Protein AF-Q2LTC3-F1 (afdb_monomer)

Structure (mmCIF, N/CA/C/O backbone):
data_AF-Q2LTC3-F1
#
_entry.id   AF-Q2LTC3-F1
#
loop_
_atom_site.group_PDB
_atom_site.id
_atom_site.type_symbol
_atom_site.label_atom_id
_atom_site.label_alt_id
_atom_site.label_comp_id
_atom_site.label_asym_id
_atom_site.label_entity_id
_atom_site.label_seq_id
_atom_site.pdbx_PDB_ins_code
_atom_site.Cartn_x
_atom_site.Cartn_y
_atom_site.Cartn_z
_atom_site.occupancy
_atom_site.B_iso_or_equiv
_atom_site.auth_seq_id
_atom_site.auth_comp_id
_atom_site.auth_asym_id
_atom_site.auth_atom_id
_atom_site.pdbx_PDB_model_num
ATOM 1 N N . MET A 1 1 ? 47.024 35.741 8.458 1.00 38.72 1 MET A N 1
ATOM 2 C CA . MET A 1 1 ? 47.991 36.675 7.847 1.00 38.72 1 MET A CA 1
ATOM 3 C C . MET A 1 1 ? 49.295 35.913 7.653 1.00 38.72 1 MET A C 1
ATOM 5 O O . MET A 1 1 ? 50.040 35.750 8.605 1.00 38.72 1 MET A O 1
ATOM 9 N N . ILE A 1 2 ? 49.509 35.344 6.466 1.00 39.12 2 ILE A N 1
ATOM 10 C CA . ILE A 1 2 ? 50.796 34.773 6.051 1.00 39.12 2 ILE A CA 1
ATOM 11 C C . ILE A 1 2 ? 51.050 35.331 4.645 1.00 39.12 2 ILE A C 1
ATOM 13 O O . ILE A 1 2 ? 50.243 35.065 3.753 1.00 39.12 2 ILE A O 1
ATOM 17 N N . PRO A 1 3 ? 52.088 36.159 4.454 1.00 39.81 3 PRO A N 1
ATOM 18 C CA . PRO A 1 3 ? 52.544 36.604 3.147 1.00 39.81 3 PRO A CA 1
ATOM 19 C C . PRO A 1 3 ? 53.598 35.628 2.603 1.00 39.81 3 PRO A C 1
ATOM 21 O O . PRO A 1 3 ? 54.304 34.983 3.374 1.00 39.81 3 PRO A O 1
ATOM 24 N N . GLY A 1 4 ? 53.753 35.548 1.282 1.00 33.75 4 GLY A N 1
ATOM 25 C CA . GLY A 1 4 ? 54.883 34.827 0.691 1.00 33.75 4 GLY A CA 1
ATOM 26 C C . GLY A 1 4 ? 54.704 34.506 -0.784 1.00 33.75 4 GLY A C 1
ATOM 27 O O . GLY A 1 4 ? 54.167 33.465 -1.137 1.00 33.75 4 GLY A O 1
ATOM 28 N N . VAL A 1 5 ? 55.153 35.430 -1.627 1.00 38.62 5 VAL A N 1
ATOM 29 C CA . VAL A 1 5 ? 55.235 35.339 -3.093 1.00 38.62 5 VAL A CA 1
ATOM 30 C C . VAL A 1 5 ? 56.585 34.709 -3.494 1.00 38.62 5 VAL A C 1
ATOM 32 O O . VAL A 1 5 ? 57.515 34.714 -2.693 1.00 38.62 5 VAL A O 1
ATOM 35 N N . PHE A 1 6 ? 56.695 34.312 -4.773 1.00 33.53 6 PHE A N 1
ATOM 36 C CA . PHE A 1 6 ? 57.899 33.959 -5.558 1.00 33.53 6 PHE A CA 1
ATOM 37 C C . PHE A 1 6 ? 58.384 32.504 -5.386 1.00 33.53 6 PHE A C 1
ATOM 39 O O . PHE A 1 6 ? 58.658 32.059 -4.287 1.00 33.53 6 PHE A O 1
ATOM 46 N N . GLN A 1 7 ? 58.541 31.696 -6.442 1.00 41.44 7 GLN A N 1
ATOM 47 C CA . GLN A 1 7 ? 59.302 32.005 -7.653 1.00 41.44 7 GLN A CA 1
ATOM 48 C C . GLN A 1 7 ? 58.726 31.391 -8.941 1.00 41.44 7 GLN A C 1
ATOM 50 O O . GLN A 1 7 ? 58.228 30.272 -8.982 1.00 41.44 7 GLN A O 1
ATOM 55 N N . ASN A 1 8 ? 58.885 32.166 -10.010 1.00 34.59 8 ASN A N 1
ATOM 56 C CA . ASN A 1 8 ? 58.659 31.839 -11.408 1.00 34.59 8 ASN A CA 1
ATOM 57 C C . ASN A 1 8 ? 60.031 31.630 -12.060 1.00 34.59 8 ASN A C 1
ATOM 59 O O . ASN A 1 8 ? 60.796 32.590 -12.069 1.00 34.59 8 ASN A O 1
ATOM 63 N N . GLN A 1 9 ? 60.324 30.453 -12.630 1.00 43.59 9 GLN A N 1
ATOM 64 C CA . GLN A 1 9 ? 61.228 30.323 -13.782 1.00 43.59 9 GLN A CA 1
ATOM 65 C C . GLN A 1 9 ? 60.901 29.090 -14.644 1.00 43.59 9 GLN A C 1
ATOM 67 O O . GLN A 1 9 ? 60.986 27.956 -14.192 1.00 43.59 9 GLN A O 1
ATOM 72 N N . ARG A 1 10 ? 60.591 29.399 -15.914 1.00 34.66 10 ARG A N 1
ATOM 73 C CA . ARG A 1 10 ? 61.017 28.770 -17.182 1.00 34.66 10 ARG A CA 1
ATOM 74 C C . ARG A 1 10 ? 60.984 27.244 -17.279 1.00 34.66 10 ARG A C 1
ATOM 76 O O . ARG A 1 10 ? 61.794 26.602 -16.650 1.00 34.66 10 ARG A O 1
ATOM 83 N N . HIS A 1 11 ? 60.300 26.726 -18.304 1.00 34.50 11 HIS A N 1
ATOM 84 C CA . HIS A 1 11 ? 60.961 25.934 -19.352 1.00 34.50 11 HIS A CA 1
ATOM 85 C C . HIS A 1 11 ? 60.203 26.051 -20.686 1.00 34.50 11 HIS A C 1
ATOM 87 O O . HIS A 1 11 ? 58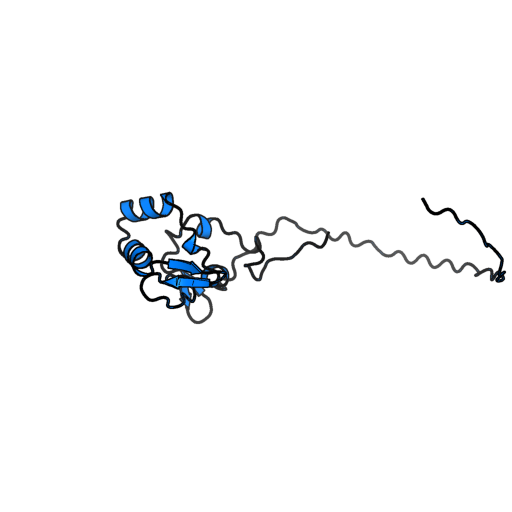.987 25.902 -20.763 1.00 34.50 11 HIS A O 1
ATOM 93 N N . ARG A 1 12 ? 60.964 26.384 -21.734 1.00 41.00 12 ARG A N 1
ATOM 94 C CA . ARG A 1 12 ? 60.572 26.389 -23.149 1.00 41.00 12 ARG A CA 1
ATOM 95 C C . ARG A 1 12 ? 60.286 24.962 -23.616 1.00 41.00 12 ARG A C 1
ATOM 97 O O . ARG A 1 12 ? 61.142 24.108 -23.414 1.00 41.00 12 ARG A O 1
ATOM 104 N N . VAL A 1 13 ? 59.215 24.764 -24.380 1.00 40.62 13 VAL A N 1
ATOM 105 C CA . VAL A 1 13 ? 59.118 23.679 -25.374 1.00 40.62 13 VAL A CA 1
ATOM 106 C C . VAL A 1 13 ? 58.334 24.246 -26.565 1.00 40.62 13 VAL A C 1
ATOM 108 O O . VAL A 1 13 ? 57.188 24.650 -26.422 1.00 40.62 13 VAL A O 1
ATOM 111 N N . PHE A 1 14 ? 59.046 24.724 -27.584 1.00 34.50 14 PHE A N 1
ATOM 112 C CA . PHE A 1 14 ? 59.248 24.046 -28.870 1.00 34.50 14 PHE A CA 1
ATOM 113 C C . PHE A 1 14 ? 57.944 23.763 -29.620 1.00 34.50 14 PHE A C 1
ATOM 115 O O . PHE A 1 14 ? 57.154 22.898 -29.258 1.00 34.50 14 PHE A O 1
ATOM 122 N N . GLY A 1 15 ? 57.743 24.547 -30.679 1.00 35.50 15 GLY A N 1
ATOM 123 C CA . GLY A 1 15 ? 56.614 24.421 -31.576 1.00 35.50 15 GLY A CA 1
ATOM 124 C C . GLY A 1 15 ? 56.676 23.156 -32.418 1.00 35.50 15 GLY A C 1
ATOM 125 O O . GLY A 1 15 ? 57.741 22.706 -32.833 1.00 35.50 15 GLY A O 1
ATOM 126 N N . MET A 1 16 ? 55.492 22.663 -32.753 1.00 35.44 16 MET A N 1
ATOM 127 C CA . MET A 1 16 ? 55.289 21.828 -33.920 1.00 35.44 16 MET A CA 1
ATOM 128 C C . MET A 1 16 ? 53.997 22.307 -34.570 1.00 35.44 16 MET A C 1
ATOM 130 O O . MET A 1 16 ? 52.907 22.169 -34.018 1.00 35.44 16 MET A O 1
ATOM 134 N N . LYS A 1 17 ? 54.149 22.981 -35.713 1.00 36.38 17 LYS A N 1
ATOM 135 C CA . LYS A 1 17 ? 53.045 23.368 -36.588 1.00 36.38 17 LYS A CA 1
ATOM 136 C C . LYS A 1 17 ? 52.391 22.079 -37.075 1.00 36.38 17 LYS A C 1
ATOM 138 O O . LYS A 1 17 ? 52.920 21.427 -37.971 1.00 36.38 17 LYS A O 1
ATOM 143 N N . PHE A 1 18 ? 51.276 21.704 -36.461 1.00 34.38 18 PHE A N 1
ATOM 144 C CA . PHE A 1 18 ? 50.448 20.626 -36.974 1.00 34.38 18 PHE A CA 1
ATOM 145 C C . PHE A 1 18 ? 49.714 21.155 -38.202 1.00 34.38 18 PHE A C 1
ATOM 147 O O . PHE A 1 18 ? 48.919 22.093 -38.126 1.00 34.38 18 PHE A O 1
ATOM 154 N N . PHE A 1 19 ? 50.091 20.603 -39.350 1.00 33.28 19 PHE A N 1
ATOM 155 C CA . PHE A 1 19 ? 49.481 20.894 -40.630 1.00 33.28 19 PHE A CA 1
ATOM 156 C C . PHE A 1 19 ? 48.011 20.480 -40.614 1.00 33.28 19 PHE A C 1
ATOM 158 O O . PHE A 1 19 ? 47.624 19.410 -40.149 1.00 33.28 19 PHE A O 1
ATOM 165 N N . MET A 1 20 ? 47.223 21.397 -41.150 1.00 39.44 20 MET A N 1
ATOM 166 C CA . MET A 1 20 ? 45.807 21.329 -41.437 1.00 39.44 20 MET A CA 1
ATOM 167 C C . MET A 1 20 ? 45.482 20.077 -42.264 1.00 39.44 20 MET A C 1
ATOM 169 O O . MET A 1 20 ? 45.894 19.976 -43.417 1.00 39.44 20 MET A O 1
ATOM 173 N N . VAL A 1 21 ? 44.694 19.158 -41.706 1.00 41.41 21 VAL A N 1
ATOM 174 C CA . VAL A 1 21 ? 43.893 18.229 -42.510 1.00 41.41 21 VAL A CA 1
ATOM 175 C C . VAL A 1 21 ? 42.441 18.497 -42.162 1.00 41.41 21 VAL A C 1
ATOM 177 O O . VAL A 1 21 ? 41.912 18.054 -41.146 1.00 41.41 21 VAL A O 1
ATOM 180 N N . SER A 1 22 ? 41.827 19.317 -43.011 1.00 49.44 22 SER A N 1
ATOM 181 C CA . SER A 1 22 ? 40.396 19.574 -43.031 1.00 49.44 22 SER A CA 1
ATOM 182 C C . SER A 1 22 ? 39.683 18.268 -43.374 1.00 49.44 22 SER A C 1
ATOM 184 O O . SER A 1 22 ? 39.586 17.883 -44.535 1.00 49.44 22 SER A O 1
ATOM 186 N N . SER A 1 23 ? 39.226 17.552 -42.353 1.00 43.72 23 SER A N 1
ATOM 187 C CA . SER A 1 23 ? 38.193 16.534 -42.501 1.00 43.72 23 SER A CA 1
ATOM 188 C C . SER A 1 23 ? 36.953 17.063 -41.810 1.00 43.72 23 SER A C 1
ATOM 190 O O . SER A 1 23 ? 36.804 17.003 -40.592 1.00 43.72 23 SER A O 1
ATOM 192 N N . CYS A 1 24 ? 36.085 17.650 -42.628 1.00 39.44 24 CYS A N 1
ATOM 193 C CA . CYS A 1 24 ? 34.743 18.065 -42.263 1.00 39.44 24 CYS A CA 1
ATOM 194 C C . CYS A 1 24 ? 33.902 16.802 -42.007 1.00 39.44 24 CYS A C 1
ATOM 196 O O . CYS A 1 24 ? 33.106 16.391 -42.849 1.00 39.44 24 CYS A O 1
ATOM 198 N N . LEU A 1 25 ? 34.107 16.134 -40.866 1.00 40.50 25 LEU A N 1
ATOM 199 C CA . LEU A 1 25 ? 33.165 15.126 -40.395 1.00 40.50 25 LEU A CA 1
ATOM 200 C C . LEU A 1 25 ? 31.975 15.873 -39.796 1.00 40.50 25 LEU A C 1
ATOM 202 O O . LEU A 1 25 ? 32.000 16.330 -38.654 1.00 40.50 25 LEU A O 1
ATOM 206 N N . ARG A 1 26 ? 30.928 16.028 -40.610 1.00 44.62 26 ARG A N 1
ATOM 207 C CA . ARG A 1 26 ? 29.595 16.414 -40.152 1.00 44.62 26 ARG A CA 1
ATOM 208 C C . ARG A 1 26 ? 29.086 15.325 -39.210 1.00 44.62 26 ARG A C 1
ATOM 210 O O . ARG A 1 26 ? 28.489 14.346 -39.651 1.00 44.62 26 ARG A O 1
ATOM 217 N N . ILE A 1 27 ? 29.329 15.486 -37.915 1.00 49.66 27 ILE A N 1
ATOM 218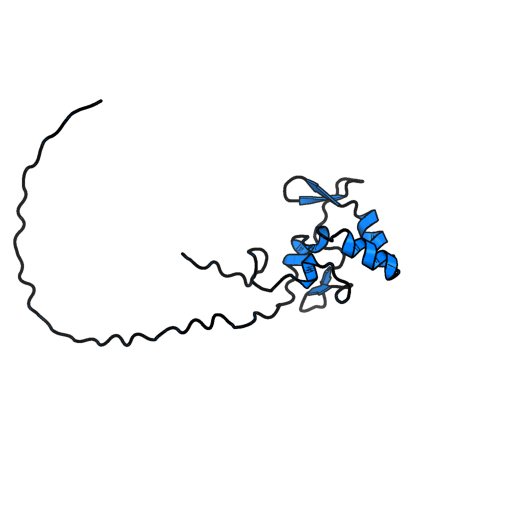 C CA . ILE A 1 27 ? 28.600 14.735 -36.898 1.00 49.66 27 ILE A CA 1
ATOM 219 C C . ILE A 1 27 ? 27.191 15.323 -36.906 1.00 49.66 27 ILE A C 1
ATOM 221 O O . ILE A 1 27 ? 26.959 16.426 -36.420 1.00 49.66 27 ILE A O 1
ATOM 225 N N . SER A 1 28 ? 26.271 14.614 -37.559 1.00 46.53 28 SER A N 1
ATOM 226 C CA . SER A 1 28 ? 24.846 14.911 -37.497 1.00 46.53 28 SER A CA 1
ATOM 227 C C . SER A 1 28 ? 24.433 14.856 -36.032 1.00 46.53 28 SER A C 1
ATOM 229 O O . SER A 1 28 ? 24.390 13.772 -35.448 1.00 46.53 28 SER A O 1
ATOM 231 N N . ALA A 1 29 ? 24.152 16.015 -35.440 1.00 52.75 29 ALA A N 1
ATOM 232 C CA . ALA A 1 29 ? 23.466 16.098 -34.165 1.00 52.75 29 ALA A CA 1
ATOM 233 C C . ALA A 1 29 ? 22.119 15.387 -34.341 1.00 52.75 29 ALA A C 1
ATOM 235 O O . ALA A 1 29 ? 21.208 15.901 -34.983 1.00 52.75 29 ALA A O 1
ATOM 236 N N . LYS A 1 30 ? 22.019 14.147 -33.857 1.00 54.19 30 LYS A N 1
ATOM 237 C CA . LYS A 1 30 ? 20.717 13.544 -33.599 1.00 54.19 30 LYS A CA 1
ATOM 238 C C . LYS A 1 30 ? 20.164 14.316 -32.415 1.00 54.19 30 LYS A C 1
ATOM 240 O O . LYS A 1 30 ? 20.645 14.144 -31.299 1.00 54.19 30 LYS A O 1
ATOM 245 N N . GLU A 1 31 ? 19.217 15.204 -32.681 1.00 48.75 31 GLU A N 1
ATOM 246 C CA . GLU A 1 31 ? 18.349 15.754 -31.649 1.00 48.75 31 GLU A CA 1
ATOM 247 C C . GLU A 1 31 ? 17.703 14.570 -30.927 1.00 48.75 31 GLU A C 1
ATOM 249 O O . GLU A 1 31 ? 16.847 13.870 -31.467 1.00 48.75 31 GLU A O 1
ATOM 254 N N . ILE A 1 32 ? 18.194 14.286 -29.721 1.00 59.81 32 ILE A N 1
ATOM 255 C CA . ILE A 1 32 ? 17.544 13.363 -28.803 1.00 59.81 32 ILE A CA 1
ATOM 256 C C . ILE A 1 32 ? 16.347 14.138 -28.269 1.00 59.81 32 ILE A C 1
ATOM 258 O O . ILE A 1 32 ? 16.460 14.907 -27.315 1.00 59.81 32 ILE A O 1
ATOM 262 N N . THR A 1 33 ? 15.201 13.980 -28.920 1.00 47.84 33 THR A N 1
ATOM 263 C CA . THR A 1 33 ? 13.925 14.388 -28.349 1.00 47.84 33 THR A CA 1
ATOM 264 C C . THR A 1 33 ? 13.654 13.464 -27.164 1.00 47.84 33 THR A C 1
ATOM 266 O O . THR A 1 33 ? 13.194 12.333 -27.307 1.00 47.84 33 THR A O 1
ATOM 269 N N . VAL A 1 34 ? 14.027 13.914 -25.963 1.00 54.34 34 VAL A N 1
ATOM 270 C CA . VAL A 1 34 ? 13.580 13.280 -24.722 1.00 54.34 34 VAL A CA 1
ATOM 271 C C . VAL A 1 34 ? 12.090 13.577 -24.621 1.00 54.34 34 VAL A C 1
ATOM 273 O O . VAL A 1 34 ? 11.697 14.674 -24.232 1.00 54.34 34 VAL A O 1
ATOM 276 N N . ASP A 1 35 ? 11.267 12.620 -25.045 1.00 52.53 35 ASP A N 1
ATOM 277 C CA .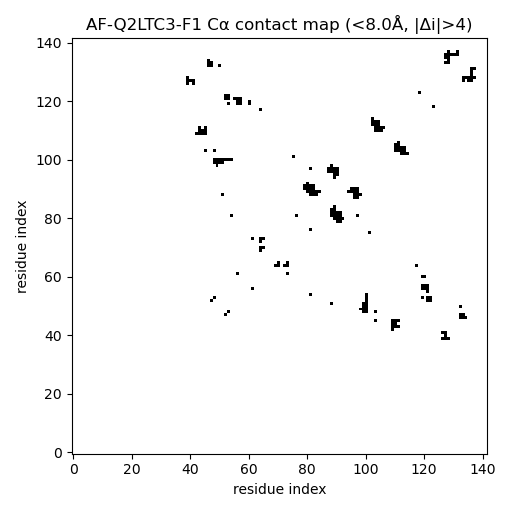 ASP A 1 35 ? 9.821 12.662 -24.852 1.00 52.53 35 ASP A CA 1
ATOM 278 C C . ASP A 1 35 ? 9.534 12.577 -23.347 1.00 52.53 35 ASP A C 1
ATOM 280 O O . ASP A 1 35 ? 9.460 11.503 -22.749 1.00 52.53 35 ASP A O 1
ATOM 284 N N . SER A 1 36 ? 9.459 13.744 -22.709 1.00 59.41 36 SER A N 1
ATOM 285 C CA . SER A 1 36 ? 9.260 13.926 -21.270 1.00 59.41 36 SER A CA 1
ATOM 286 C C . SER A 1 36 ? 7.834 13.605 -20.810 1.00 59.41 36 SER A C 1
ATOM 288 O O . SER A 1 36 ? 7.505 13.847 -19.651 1.00 59.41 36 SER A O 1
ATOM 290 N N . ASN A 1 37 ? 6.988 13.054 -21.690 1.00 58.19 37 ASN A N 1
ATOM 291 C CA . ASN A 1 37 ? 5.567 12.836 -21.429 1.00 58.19 37 ASN A CA 1
ATOM 292 C C . ASN A 1 37 ? 5.093 11.392 -21.683 1.00 58.19 37 ASN A C 1
ATOM 294 O O . ASN A 1 37 ? 3.901 11.146 -21.880 1.00 58.19 37 ASN A O 1
ATOM 298 N N . GLN A 1 38 ? 5.994 10.405 -21.651 1.00 69.38 38 GLN A N 1
ATOM 299 C CA . GLN A 1 38 ? 5.563 9.008 -21.585 1.00 69.38 38 GLN A CA 1
ATOM 300 C C . GLN A 1 38 ? 5.130 8.662 -20.161 1.00 69.38 38 GLN A C 1
ATOM 302 O O . GLN A 1 38 ? 5.952 8.557 -19.251 1.00 69.38 38 GLN A O 1
ATOM 307 N N . ARG A 1 39 ? 3.823 8.444 -19.965 1.00 82.25 39 ARG A N 1
ATOM 308 C CA . ARG A 1 39 ? 3.299 7.911 -18.701 1.00 82.25 39 ARG A CA 1
ATOM 309 C C . ARG A 1 39 ? 3.877 6.517 -18.454 1.00 82.25 39 ARG A C 1
ATOM 311 O O . ARG A 1 39 ? 3.588 5.574 -19.192 1.00 82.25 39 ARG A O 1
ATOM 318 N N . ILE A 1 40 ? 4.677 6.381 -17.400 1.00 91.88 40 ILE A N 1
ATOM 319 C CA . ILE A 1 40 ? 5.251 5.099 -16.983 1.00 91.88 40 ILE A CA 1
ATOM 320 C C . ILE A 1 40 ? 4.130 4.222 -16.415 1.00 91.88 40 ILE A C 1
ATOM 322 O O . ILE A 1 40 ? 3.427 4.608 -15.483 1.00 91.88 40 ILE A O 1
ATOM 326 N N . THR A 1 41 ? 3.968 3.015 -16.959 1.00 95.00 41 THR A N 1
ATOM 327 C CA . THR A 1 41 ? 2.981 2.045 -16.457 1.00 95.00 41 THR A CA 1
ATOM 328 C C . THR A 1 41 ? 3.538 1.283 -15.251 1.00 95.00 41 THR A C 1
ATOM 330 O O . THR A 1 41 ? 4.720 0.934 -15.201 1.00 95.00 41 THR A O 1
ATOM 333 N N . CYS A 1 42 ? 2.698 1.022 -14.245 1.00 94.44 42 CYS A N 1
ATOM 334 C CA . CYS A 1 42 ? 3.098 0.245 -13.072 1.00 94.44 42 CYS A CA 1
ATOM 335 C C . CYS A 1 42 ? 3.382 -1.212 -13.461 1.00 94.44 42 CYS A C 1
ATOM 337 O O . CYS A 1 42 ? 2.535 -1.865 -14.058 1.00 94.44 42 CYS A O 1
ATOM 339 N N . LYS A 1 43 ? 4.544 -1.743 -13.063 1.00 96.25 43 LYS A N 1
ATOM 340 C CA . LYS A 1 43 ? 4.922 -3.150 -13.291 1.00 96.25 43 LYS A CA 1
ATOM 341 C C . LYS A 1 43 ? 4.344 -4.137 -12.274 1.00 96.25 43 LYS A C 1
ATOM 343 O O . LYS A 1 43 ? 4.675 -5.312 -12.342 1.00 96.25 43 LYS A O 1
ATOM 348 N N . GLN A 1 44 ? 3.576 -3.665 -11.287 1.00 96.81 44 GLN A N 1
ATOM 349 C CA . GLN A 1 44 ? 3.046 -4.514 -10.209 1.00 96.81 44 GLN A CA 1
ATOM 350 C C . GLN A 1 44 ? 4.148 -5.322 -9.484 1.00 96.81 44 GLN A C 1
ATOM 352 O O . GLN A 1 44 ? 3.984 -6.483 -9.128 1.00 96.81 44 GLN A O 1
ATOM 357 N N . CYS A 1 45 ? 5.301 -4.680 -9.268 1.00 97.00 45 CYS A N 1
ATOM 358 C CA . CYS A 1 45 ? 6.494 -5.296 -8.672 1.00 97.00 45 CYS A CA 1
ATOM 359 C C . CYS A 1 45 ? 6.463 -5.417 -7.139 1.00 97.00 45 CYS A C 1
ATOM 361 O O . CYS A 1 45 ? 7.352 -6.036 -6.569 1.00 97.00 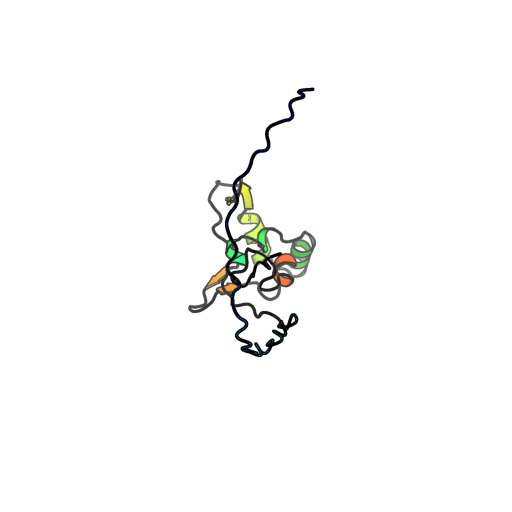45 CYS A O 1
ATOM 363 N N . GLY A 1 46 ? 5.490 -4.800 -6.463 1.00 96.50 46 GLY A N 1
ATOM 364 C CA . GLY A 1 46 ? 5.343 -4.877 -5.006 1.00 96.50 46 GLY A CA 1
ATOM 365 C C . GLY A 1 46 ? 6.337 -4.048 -4.180 1.00 96.50 46 GLY A C 1
ATOM 366 O O . GLY A 1 46 ? 6.126 -3.908 -2.981 1.00 96.50 46 GLY A O 1
ATOM 367 N N . THR A 1 47 ? 7.369 -3.428 -4.767 1.00 96.94 47 THR A N 1
ATOM 368 C CA . THR A 1 47 ? 8.422 -2.725 -4.000 1.00 96.94 47 THR A CA 1
ATOM 369 C C . THR A 1 47 ? 7.884 -1.609 -3.099 1.00 96.94 47 THR A C 1
ATOM 371 O O . THR A 1 47 ? 8.296 -1.499 -1.951 1.00 96.94 47 THR A O 1
ATOM 374 N N . CYS A 1 48 ? 6.905 -0.826 -3.563 1.00 96.19 48 CYS A N 1
ATOM 375 C CA . CYS A 1 48 ? 6.259 0.195 -2.730 1.00 96.19 48 CYS A CA 1
ATOM 376 C C . CYS A 1 48 ? 5.441 -0.390 -1.564 1.00 96.19 48 CYS A C 1
ATOM 378 O O . CYS A 1 48 ? 5.324 0.241 -0.516 1.00 96.19 48 CYS A O 1
ATOM 380 N N . CYS A 1 49 ? 4.894 -1.596 -1.725 1.00 96.19 49 CYS A N 1
ATOM 381 C CA . CYS A 1 49 ? 4.194 -2.313 -0.663 1.00 96.19 49 CYS A CA 1
ATOM 382 C C . CYS A 1 49 ? 5.179 -2.880 0.366 1.00 96.19 49 CYS A C 1
ATOM 384 O O . CYS A 1 49 ? 4.924 -2.779 1.561 1.00 96.19 49 CYS A O 1
ATOM 386 N N . LEU A 1 50 ? 6.313 -3.424 -0.084 1.00 95.12 50 LEU A N 1
ATOM 387 C CA . LEU A 1 50 ? 7.393 -3.902 0.789 1.00 95.12 50 LEU A CA 1
ATOM 388 C C . LEU A 1 50 ? 8.073 -2.752 1.551 1.00 95.12 50 LEU A C 1
ATOM 390 O O . LEU A 1 50 ? 8.527 -2.934 2.673 1.00 95.12 50 LEU A O 1
ATOM 394 N N . ALA A 1 51 ? 8.075 -1.546 0.979 1.00 94.19 51 ALA A N 1
ATOM 395 C CA . ALA A 1 51 ? 8.538 -0.323 1.633 1.00 94.19 51 ALA A CA 1
ATOM 396 C C . ALA A 1 51 ? 7.505 0.308 2.594 1.00 94.19 51 ALA A C 1
ATOM 398 O O . ALA A 1 51 ? 7.688 1.445 3.017 1.00 94.19 51 ALA A O 1
ATOM 399 N N . HIS A 1 52 ? 6.406 -0.385 2.912 1.00 92.31 52 HIS A N 1
ATOM 400 C CA . HIS A 1 52 ? 5.372 0.070 3.850 1.00 92.31 52 HIS A CA 1
ATOM 401 C C . HIS A 1 52 ? 4.754 1.443 3.534 1.00 92.31 52 HIS A C 1
ATOM 403 O O . HIS A 1 52 ? 4.292 2.131 4.441 1.00 92.31 52 HIS A O 1
ATOM 409 N N . ILE A 1 53 ? 4.651 1.843 2.257 1.00 92.00 53 ILE A N 1
ATOM 410 C CA . ILE A 1 53 ? 4.015 3.131 1.905 1.00 92.00 53 ILE A CA 1
ATOM 411 C C . ILE A 1 53 ? 2.575 3.214 2.451 1.00 92.00 53 ILE A C 1
ATOM 413 O O . ILE A 1 53 ? 2.124 4.283 2.851 1.00 92.00 53 ILE A O 1
ATOM 417 N N . SER A 1 54 ? 1.863 2.086 2.534 1.00 92.56 54 SER A N 1
ATOM 418 C CA . SER A 1 54 ? 0.510 2.022 3.099 1.00 92.56 54 SER A CA 1
ATOM 419 C C . SER A 1 54 ? 0.425 2.363 4.589 1.00 92.56 54 SER A C 1
ATOM 421 O O . SER A 1 54 ? -0.663 2.695 5.046 1.00 92.56 54 SER A O 1
ATOM 423 N N . ALA A 1 55 ? 1.529 2.290 5.343 1.00 91.56 55 ALA A N 1
ATOM 424 C CA . ALA A 1 55 ? 1.559 2.676 6.756 1.00 91.56 55 ALA A CA 1
ATOM 425 C C . ALA A 1 55 ? 1.320 4.186 6.952 1.00 91.56 55 ALA A C 1
ATOM 427 O O . ALA A 1 55 ? 0.976 4.619 8.044 1.00 91.56 55 ALA A O 1
ATOM 428 N N . TYR A 1 56 ? 1.440 4.980 5.882 1.00 92.62 56 TYR A N 1
ATOM 429 C CA . TYR A 1 56 ? 1.101 6.404 5.854 1.00 92.62 56 TYR A CA 1
ATOM 430 C C . TYR A 1 56 ? -0.353 6.669 5.419 1.00 92.62 56 TYR A C 1
ATOM 432 O O . TYR A 1 56 ? -0.641 7.715 4.835 1.00 92.62 56 TYR A O 1
ATOM 440 N N . ALA A 1 57 ? -1.274 5.725 5.643 1.00 94.75 57 ALA A N 1
ATOM 441 C CA . ALA A 1 57 ? -2.702 5.967 5.445 1.00 94.75 57 ALA A CA 1
ATOM 442 C C . ALA A 1 57 ? -3.152 7.181 6.278 1.00 94.75 57 ALA A C 1
ATOM 444 O O . ALA A 1 57 ? -2.790 7.311 7.448 1.00 94.75 57 ALA A O 1
ATOM 445 N N . SER A 1 58 ? -3.910 8.095 5.670 1.00 95.69 58 SER A N 1
ATOM 446 C CA . SER A 1 58 ? -4.335 9.320 6.350 1.00 95.69 58 SER A CA 1
ATOM 447 C C . SER A 1 58 ? -5.527 9.069 7.277 1.00 95.69 58 SER A C 1
ATOM 449 O O . SER A 1 58 ? -6.240 8.075 7.140 1.00 95.69 58 SER A O 1
ATOM 451 N N . GLY A 1 59 ? -5.811 10.013 8.180 1.00 96.31 59 GLY A N 1
ATOM 452 C CA . GLY A 1 59 ? -7.054 9.983 8.962 1.00 96.31 59 GLY A CA 1
ATOM 453 C C . GLY A 1 59 ? -8.304 9.927 8.073 1.00 96.31 59 GLY A C 1
ATOM 454 O O . GLY A 1 59 ? -9.229 9.177 8.362 1.00 96.31 59 GLY A O 1
ATOM 455 N N . GLU A 1 60 ? -8.293 10.617 6.928 1.00 97.88 60 GLU A N 1
ATOM 456 C CA . GLU A 1 60 ? -9.386 10.567 5.945 1.00 97.88 60 GLU A CA 1
ATOM 457 C C . GLU A 1 60 ? -9.564 9.173 5.321 1.00 97.88 60 GLU A C 1
ATOM 459 O O . GLU A 1 60 ? -10.689 8.769 5.018 1.00 97.88 60 GLU A O 1
ATOM 464 N N . ASP A 1 61 ? -8.470 8.427 5.121 1.00 97.75 61 ASP A N 1
ATOM 465 C CA . ASP A 1 61 ? -8.528 7.039 4.660 1.00 97.75 61 ASP A CA 1
ATOM 466 C C . ASP A 1 61 ? -9.199 6.144 5.715 1.00 97.75 61 ASP A C 1
ATOM 468 O O . ASP A 1 61 ? -10.103 5.380 5.373 1.00 97.75 61 ASP A O 1
ATOM 472 N N . ILE A 1 62 ? -8.833 6.307 6.993 1.00 96.69 62 ILE A N 1
ATOM 473 C CA . ILE A 1 62 ? -9.430 5.576 8.122 1.00 96.69 62 ILE A CA 1
ATOM 474 C C . ILE A 1 62 ? -10.919 5.907 8.276 1.00 96.69 62 ILE A C 1
ATOM 476 O O . ILE A 1 62 ? -11.755 5.008 8.384 1.00 96.69 62 ILE A O 1
ATOM 480 N N . GLU A 1 63 ? -11.286 7.188 8.248 1.00 98.00 63 GLU A N 1
ATOM 481 C CA . GLU A 1 63 ? -12.683 7.620 8.328 1.00 98.00 63 GLU A CA 1
ATOM 482 C C . GLU A 1 63 ? -13.511 7.101 7.150 1.00 98.00 63 GLU A C 1
ATOM 484 O O . GLU A 1 63 ? -14.664 6.700 7.323 1.00 98.00 63 GLU A O 1
ATOM 489 N N . ARG A 1 64 ? -12.935 7.092 5.941 1.00 98.00 64 ARG A N 1
ATOM 490 C CA . ARG A 1 64 ? -13.592 6.514 4.767 1.00 98.00 64 ARG A CA 1
ATOM 491 C C . ARG A 1 64 ? -13.848 5.023 4.971 1.00 98.00 64 ARG A C 1
ATOM 493 O O 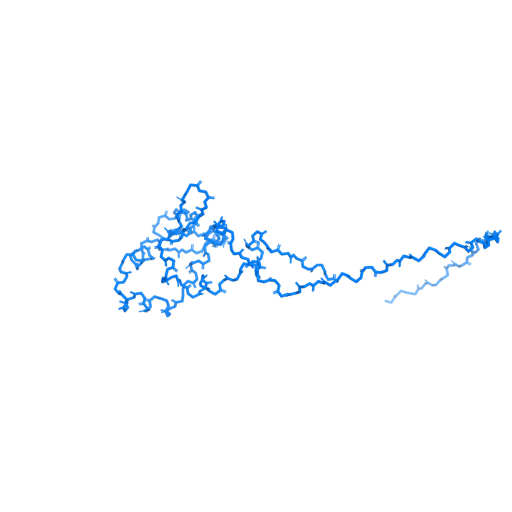. ARG A 1 64 ? -14.977 4.602 4.751 1.00 98.00 64 ARG A O 1
ATOM 500 N N . TRP A 1 65 ? -12.857 4.245 5.409 1.00 98.00 65 TRP A N 1
ATOM 501 C CA . TRP A 1 65 ? -13.035 2.808 5.651 1.00 98.00 65 TRP A CA 1
ATOM 502 C C . TRP A 1 65 ? -14.087 2.510 6.721 1.00 98.00 65 TRP A C 1
ATOM 504 O O . TRP A 1 65 ? -14.881 1.592 6.530 1.00 98.00 65 TRP A O 1
ATOM 514 N N . ASN A 1 66 ? -14.177 3.334 7.770 1.00 97.88 66 ASN A N 1
ATOM 515 C CA . ASN A 1 66 ? -15.265 3.256 8.751 1.00 97.88 66 ASN A CA 1
ATOM 516 C C . ASN A 1 66 ? -16.641 3.472 8.101 1.00 97.88 66 ASN A C 1
ATOM 518 O O . ASN A 1 66 ? -17.555 2.677 8.306 1.00 97.88 66 ASN A O 1
ATOM 522 N N . ARG A 1 67 ? -16.801 4.513 7.270 1.00 98.12 67 ARG A N 1
ATOM 523 C CA . ARG A 1 67 ? -18.070 4.767 6.557 1.00 98.12 67 ARG A CA 1
ATOM 524 C C . ARG A 1 67 ? -18.420 3.677 5.543 1.00 98.12 67 ARG A C 1
ATOM 526 O O . ARG A 1 67 ? -19.596 3.422 5.314 1.00 98.12 67 ARG A O 1
ATOM 533 N N . GLU A 1 68 ? -17.413 3.068 4.921 1.00 97.06 68 GLU A N 1
ATOM 534 C CA . GLU A 1 68 ? -17.571 1.960 3.973 1.00 97.06 68 GLU A CA 1
ATOM 535 C C . GLU A 1 68 ? -17.837 0.608 4.665 1.00 97.06 68 GLU A C 1
ATOM 537 O O . GLU A 1 68 ? -18.099 -0.371 3.968 1.00 97.06 68 GLU A O 1
ATOM 542 N N . GLY A 1 69 ? -17.768 0.531 6.002 1.00 97.44 69 GLY A N 1
ATOM 543 C CA . GLY A 1 69 ? -17.924 -0.723 6.749 1.00 97.44 69 GLY A CA 1
ATOM 544 C C . GLY A 1 69 ? -16.803 -1.730 6.472 1.00 97.44 69 GLY A C 1
ATOM 545 O O . GLY A 1 69 ? -17.045 -2.934 6.405 1.00 97.44 69 GLY A O 1
ATOM 546 N N . ARG A 1 70 ? -15.578 -1.247 6.234 1.00 97.44 70 ARG A N 1
ATOM 547 C CA . ARG A 1 70 ? -14.400 -2.070 5.911 1.00 97.44 70 ARG A CA 1
ATOM 548 C C . ARG A 1 70 ? -13.675 -2.540 7.165 1.00 97.44 70 ARG A C 1
ATOM 550 O O . ARG A 1 70 ? -12.482 -2.286 7.343 1.00 97.44 70 ARG A O 1
ATOM 557 N N . ASP A 1 71 ? -14.409 -3.246 8.017 1.00 96.75 71 ASP A N 1
ATOM 558 C CA . ASP A 1 71 ? -13.887 -3.811 9.265 1.00 96.75 71 ASP A CA 1
ATOM 559 C C . ASP A 1 71 ? -12.728 -4.786 9.008 1.00 96.75 71 ASP A C 1
ATOM 561 O O . ASP A 1 71 ? -11.813 -4.887 9.817 1.00 96.75 71 ASP A O 1
ATOM 565 N N . ASP A 1 72 ? -12.707 -5.436 7.839 1.00 95.88 72 ASP A N 1
ATOM 566 C CA . ASP A 1 72 ? -11.605 -6.285 7.379 1.00 95.88 72 ASP A CA 1
ATOM 567 C C . ASP A 1 72 ? -10.268 -5.531 7.277 1.00 95.88 72 ASP A C 1
ATOM 569 O O . ASP A 1 72 ? -9.220 -6.073 7.615 1.00 95.88 72 ASP A O 1
ATOM 573 N N . ILE A 1 73 ? -10.300 -4.267 6.845 1.00 96.38 73 ILE A N 1
ATOM 574 C CA . ILE A 1 73 ? -9.117 -3.401 6.753 1.00 96.38 73 ILE A CA 1
ATOM 575 C C . ILE A 1 73 ? -8.777 -2.825 8.126 1.00 96.38 73 ILE A C 1
ATOM 577 O O . ILE A 1 73 ? -7.614 -2.834 8.531 1.00 96.38 73 ILE A O 1
ATOM 581 N N . LEU A 1 74 ? -9.789 -2.311 8.828 1.00 95.81 74 LEU A N 1
ATOM 582 C CA . LEU A 1 74 ? -9.620 -1.639 10.116 1.00 95.81 74 LEU A CA 1
ATOM 583 C C . LEU A 1 74 ? -9.049 -2.588 11.171 1.00 95.81 74 LEU A C 1
ATOM 585 O O . LEU A 1 74 ? -8.116 -2.213 11.875 1.00 95.81 74 LEU A O 1
ATOM 589 N N . HIS A 1 75 ? -9.537 -3.829 11.211 1.00 94.44 75 HIS A N 1
ATOM 590 C CA . HIS A 1 75 ? -9.049 -4.856 12.123 1.00 94.44 75 HIS A CA 1
ATOM 591 C C . HIS A 1 75 ? -7.558 -5.138 11.918 1.00 94.44 75 HIS A C 1
ATOM 593 O O . HIS A 1 75 ? -6.818 -5.201 12.894 1.00 94.44 75 HIS A O 1
ATOM 599 N N . ILE A 1 76 ? -7.099 -5.244 10.666 1.00 92.44 76 ILE A N 1
ATOM 600 C CA . ILE A 1 76 ? -5.676 -5.436 10.356 1.00 92.44 76 ILE A CA 1
ATOM 601 C C . ILE A 1 76 ? -4.859 -4.244 10.862 1.00 92.44 76 ILE A C 1
ATOM 603 O O . ILE A 1 76 ? -3.875 -4.434 11.563 1.00 92.44 76 ILE A O 1
ATOM 607 N N . ILE A 1 77 ? -5.274 -3.012 10.561 1.00 89.56 77 ILE A N 1
ATOM 608 C CA . ILE A 1 77 ? -4.535 -1.811 10.988 1.00 89.56 77 ILE A CA 1
ATOM 609 C C . ILE A 1 77 ? -4.437 -1.726 12.515 1.00 89.56 77 ILE A C 1
ATOM 611 O O . ILE A 1 77 ? -3.379 -1.382 13.039 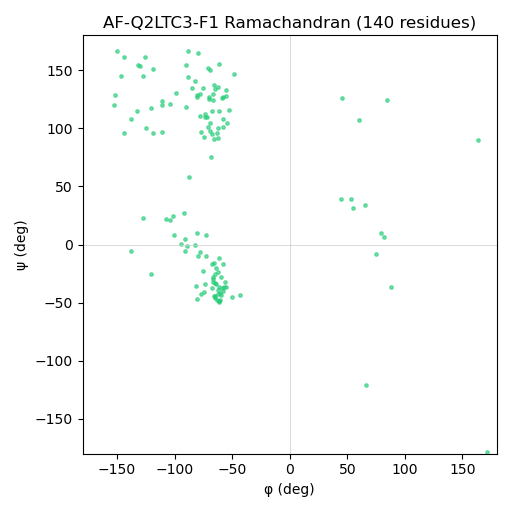1.00 89.56 77 ILE A O 1
ATOM 615 N N . GLU A 1 78 ? -5.524 -2.046 13.216 1.00 87.62 78 GLU A N 1
ATOM 616 C CA . GLU A 1 78 ? -5.554 -2.073 14.675 1.00 87.62 78 GLU A CA 1
ATOM 617 C C . GLU A 1 78 ? -4.632 -3.164 15.233 1.00 87.62 78 GLU A C 1
ATOM 619 O O . GLU A 1 78 ? -3.828 -2.866 16.105 1.00 87.62 78 GLU A O 1
ATOM 624 N N . HIS A 1 79 ? -4.674 -4.387 14.692 1.00 86.69 79 HIS A N 1
ATOM 625 C CA . HIS A 1 79 ? -3.919 -5.533 15.218 1.00 86.69 79 HIS A CA 1
ATOM 626 C C . HIS A 1 79 ? -2.422 -5.480 14.924 1.00 86.69 79 HIS A C 1
ATOM 628 O O . HIS A 1 79 ? -1.628 -5.930 15.747 1.00 86.69 79 HIS A O 1
ATOM 634 N N . GLU A 1 80 ? -2.025 -4.933 13.776 1.00 85.75 80 GLU A N 1
ATOM 635 C CA . GLU A 1 80 ? -0.610 -4.806 13.416 1.00 85.75 80 GLU A CA 1
ATOM 636 C C . GLU A 1 80 ? 0.129 -3.862 14.376 1.00 85.75 80 GLU A C 1
ATOM 638 O O . GLU A 1 80 ? 1.340 -3.991 14.550 1.00 85.75 80 GLU A O 1
ATOM 643 N N . HIS A 1 81 ? -0.584 -2.914 15.011 1.00 83.38 81 HIS A N 1
ATOM 644 C CA . HIS A 1 81 ? -0.028 -1.984 16.002 1.00 83.38 81 HIS A CA 1
ATOM 645 C C . HIS A 1 81 ? 1.323 -1.386 15.566 1.00 83.38 81 HIS A C 1
ATOM 647 O O . HIS A 1 81 ? 2.261 -1.245 16.362 1.00 83.38 81 HIS A O 1
ATOM 653 N N . ALA A 1 82 ? 1.410 -1.082 14.270 1.00 88.19 82 ALA A N 1
ATOM 654 C CA . ALA A 1 82 ? 2.656 -0.830 13.579 1.00 88.19 82 ALA A CA 1
ATOM 655 C C . ALA A 1 82 ? 3.325 0.454 14.081 1.00 88.19 82 ALA A C 1
ATOM 657 O O . ALA A 1 82 ? 2.749 1.542 14.021 1.00 88.19 82 ALA A O 1
ATOM 658 N N . MET A 1 83 ? 4.574 0.336 14.522 1.00 89.75 83 MET A N 1
ATOM 659 C CA . MET A 1 83 ? 5.414 1.455 14.932 1.00 89.75 83 MET A CA 1
ATOM 660 C C . MET A 1 83 ? 6.753 1.426 14.197 1.00 89.75 83 MET A C 1
ATOM 662 O O . MET A 1 83 ? 7.314 0.364 13.927 1.00 89.75 83 MET A O 1
ATOM 666 N N . TRP A 1 84 ? 7.286 2.606 13.890 1.00 88.75 84 TRP A N 1
ATOM 667 C CA . TRP A 1 84 ? 8.631 2.731 13.333 1.00 88.75 84 TRP A CA 1
ATOM 668 C C . TRP A 1 84 ? 9.677 2.647 14.445 1.00 88.75 84 TRP A C 1
ATOM 670 O O . TRP A 1 84 ? 9.634 3.411 15.411 1.00 88.75 84 TRP A O 1
ATOM 680 N N . VAL A 1 85 ? 10.645 1.749 14.277 1.00 90.81 85 VAL A N 1
ATOM 681 C CA . VAL A 1 85 ? 11.847 1.637 15.108 1.00 90.81 85 VAL A CA 1
ATOM 682 C C . VAL A 1 85 ? 13.052 1.724 14.178 1.00 90.81 85 VAL A C 1
ATOM 684 O O . VAL A 1 85 ? 13.410 0.762 13.504 1.00 90.81 85 VAL A O 1
ATOM 687 N N . GLY A 1 86 ? 13.661 2.911 14.112 1.00 90.19 86 GLY A N 1
ATOM 688 C CA . GLY A 1 86 ? 14.702 3.197 13.124 1.00 90.19 86 GLY A CA 1
ATOM 689 C C . GLY A 1 86 ? 14.133 3.198 11.703 1.00 90.19 86 GLY A C 1
ATOM 690 O O . GLY A 1 86 ? 13.238 3.982 11.397 1.00 90.19 86 GLY A O 1
ATOM 691 N N . ASP A 1 87 ? 14.662 2.327 10.847 1.00 87.12 87 ASP A N 1
ATOM 692 C CA . ASP A 1 87 ? 14.270 2.123 9.447 1.00 87.12 87 ASP A CA 1
ATOM 693 C C . ASP A 1 87 ? 13.351 0.905 9.236 1.00 87.12 87 ASP A C 1
ATOM 695 O O . ASP A 1 87 ? 13.036 0.547 8.098 1.00 87.12 87 ASP A O 1
ATOM 699 N N . HIS A 1 88 ? 12.881 0.286 10.320 1.00 87.69 88 HIS A N 1
ATOM 700 C CA . HIS A 1 88 ? 12.006 -0.878 10.279 1.00 87.69 88 HIS A CA 1
ATOM 701 C C . HIS A 1 88 ? 10.655 -0.608 10.941 1.00 87.69 88 HIS A C 1
ATOM 703 O O . HIS A 1 88 ? 10.538 0.193 11.871 1.00 87.69 88 HIS A O 1
ATOM 709 N N . LEU A 1 89 ? 9.635 -1.316 10.460 1.00 90.38 89 LEU A N 1
ATOM 710 C CA . LEU A 1 89 ? 8.303 -1.329 11.046 1.00 90.38 89 LEU A CA 1
ATOM 711 C C . LEU A 1 89 ? 8.171 -2.585 11.916 1.00 90.38 89 LEU A C 1
ATOM 713 O O . LEU A 1 89 ? 8.510 -3.686 11.474 1.00 90.38 89 LEU A O 1
ATOM 717 N N . V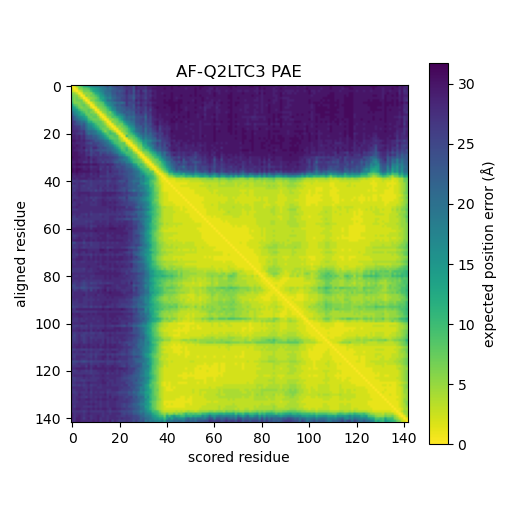AL A 1 90 ? 7.707 -2.419 13.150 1.00 92.38 90 VAL A N 1
ATOM 718 C CA . VAL A 1 90 ? 7.494 -3.515 14.103 1.00 92.38 90 VAL A CA 1
ATOM 719 C C . VAL A 1 90 ? 6.113 -3.404 14.737 1.00 92.38 90 VAL A C 1
ATOM 721 O O . VAL A 1 90 ? 5.567 -2.305 14.848 1.00 92.38 90 VAL A O 1
ATOM 724 N N . SER A 1 91 ? 5.564 -4.527 15.185 1.00 91.56 91 SER A N 1
ATOM 725 C CA . SER A 1 91 ? 4.384 -4.534 16.052 1.00 91.56 91 SER A CA 1
ATOM 726 C C . SER A 1 91 ? 4.762 -4.012 17.439 1.00 91.56 91 SER A C 1
ATOM 728 O O . SER A 1 91 ? 5.693 -4.513 18.071 1.00 91.56 91 SER A O 1
ATOM 730 N N . SER A 1 92 ? 4.038 -3.011 17.943 1.00 90.50 92 SER A N 1
ATOM 731 C CA . SER A 1 92 ? 4.269 -2.488 19.299 1.00 90.50 92 SER A CA 1
ATOM 732 C C . SER A 1 92 ? 3.791 -3.420 20.420 1.00 90.50 92 SER A C 1
ATOM 734 O O . SER A 1 92 ? 4.124 -3.182 21.581 1.00 90.50 92 SER A O 1
ATOM 736 N N . LEU A 1 93 ? 3.048 -4.488 20.100 1.00 89.31 93 LEU A N 1
ATOM 737 C CA . LEU A 1 93 ? 2.560 -5.444 21.097 1.00 89.31 93 LEU A CA 1
ATOM 738 C C . LEU A 1 93 ? 3.647 -6.417 21.568 1.00 89.31 93 LEU A C 1
ATOM 740 O O . LEU A 1 93 ? 3.742 -6.718 22.756 1.00 89.31 93 LEU A O 1
ATOM 744 N N . ASP A 1 94 ? 4.446 -6.929 20.638 1.00 90.38 94 ASP A N 1
ATOM 745 C CA . ASP A 1 94 ? 5.387 -8.034 20.859 1.00 90.38 94 ASP A CA 1
ATOM 746 C C . ASP A 1 94 ? 6.756 -7.819 20.186 1.00 90.38 94 ASP A C 1
ATOM 748 O O . ASP A 1 94 ? 7.682 -8.600 20.404 1.00 90.38 94 ASP A O 1
ATOM 752 N N . GLY A 1 95 ? 6.914 -6.745 19.405 1.00 90.19 95 GLY A N 1
ATOM 753 C CA . GLY A 1 95 ? 8.177 -6.339 18.795 1.00 90.19 95 GLY A CA 1
ATOM 754 C C . GLY A 1 95 ? 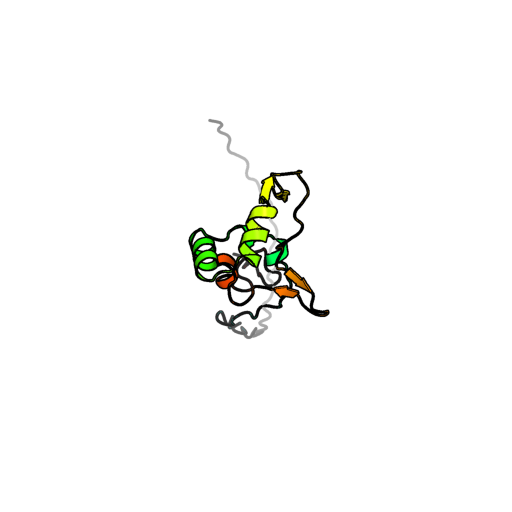8.573 -7.119 17.542 1.00 90.19 95 GLY A C 1
ATOM 755 O O . GLY A 1 95 ? 9.712 -6.971 17.092 1.00 90.19 95 GLY A O 1
ATOM 756 N N . HIS A 1 96 ? 7.695 -7.951 16.970 1.00 92.06 96 HIS A N 1
ATOM 757 C CA . HIS A 1 96 ? 8.033 -8.671 15.741 1.00 92.06 96 HIS A CA 1
ATOM 758 C C . HIS A 1 96 ? 8.094 -7.730 14.528 1.00 92.06 96 HIS A C 1
ATOM 760 O O . HIS A 1 96 ? 7.424 -6.698 14.478 1.00 92.06 96 HIS A O 1
ATOM 766 N N . TYR A 1 97 ? 8.912 -8.092 13.537 1.00 91.44 97 TYR A N 1
ATOM 767 C CA . TYR A 1 97 ? 9.090 -7.302 12.320 1.00 91.44 97 TYR A CA 1
ATOM 768 C C . TYR A 1 97 ? 7.905 -7.441 11.372 1.00 91.44 97 TYR A C 1
ATOM 770 O O . TYR A 1 97 ? 7.488 -8.551 11.041 1.00 91.44 97 TYR A O 1
ATOM 778 N N . LEU A 1 98 ? 7.451 -6.307 10.847 1.00 90.06 98 LEU A N 1
ATOM 779 C CA . LEU A 1 98 ? 6.502 -6.263 9.747 1.00 90.06 98 LEU A CA 1
ATOM 780 C C . LEU A 1 98 ? 7.294 -6.247 8.436 1.00 90.06 98 LEU A C 1
ATOM 782 O O . LEU A 1 98 ? 8.132 -5.378 8.195 1.00 90.06 98 LEU A O 1
ATOM 786 N N . HIS A 1 99 ? 7.090 -7.274 7.611 1.00 86.94 99 HIS A N 1
ATOM 787 C CA . HIS A 1 99 ? 7.901 -7.523 6.412 1.00 86.94 99 HIS A CA 1
ATOM 788 C C . HIS A 1 99 ? 7.351 -6.867 5.135 1.00 86.94 99 HIS A C 1
ATOM 790 O O . HIS A 1 99 ? 7.991 -6.921 4.082 1.00 86.94 99 HIS A O 1
ATOM 796 N N . GLY A 1 100 ? 6.172 -6.255 5.202 1.00 90.81 100 GLY A N 1
ATOM 797 C CA . GLY A 1 100 ? 5.563 -5.530 4.098 1.00 90.81 100 GLY A CA 1
ATOM 798 C C . GLY A 1 100 ? 4.127 -5.120 4.401 1.00 90.81 100 GLY A C 1
ATOM 799 O O . GLY A 1 100 ? 3.576 -5.395 5.462 1.00 90.81 100 GLY A O 1
ATOM 800 N N . CYS A 1 101 ? 3.495 -4.475 3.423 1.00 94.31 101 CYS A N 1
ATOM 801 C CA . CYS A 1 101 ? 2.066 -4.186 3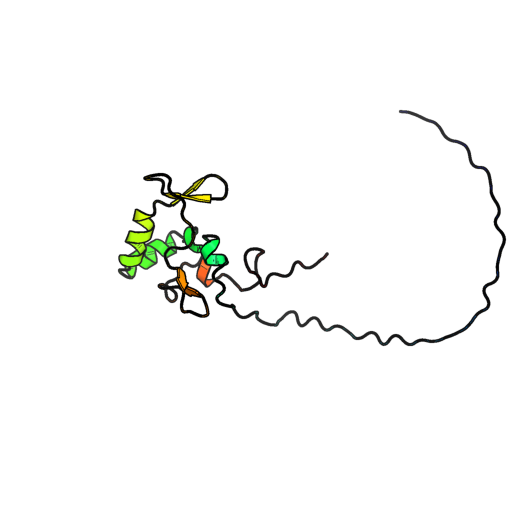.457 1.00 94.31 101 CYS A CA 1
ATOM 802 C C . CYS A 1 101 ? 1.244 -5.478 3.665 1.00 94.31 101 CYS A C 1
ATOM 804 O O . CYS A 1 101 ? 1.373 -6.394 2.847 1.00 94.31 101 CYS A O 1
ATOM 806 N N . PRO A 1 102 ? 0.331 -5.533 4.653 1.00 93.69 102 PRO A N 1
ATOM 807 C CA . PRO A 1 102 ? -0.481 -6.726 4.920 1.00 93.69 102 PRO A CA 1
ATOM 808 C C . PRO A 1 102 ? -1.483 -7.039 3.796 1.00 93.69 102 PRO A C 1
ATOM 810 O O . PRO A 1 102 ? -1.979 -8.154 3.677 1.00 93.69 102 PRO A O 1
ATOM 813 N N . PHE A 1 103 ? -1.759 -6.069 2.919 1.00 95.94 103 PHE A N 1
ATOM 814 C CA . PHE A 1 103 ? -2.655 -6.231 1.770 1.00 95.94 103 PHE A CA 1
ATOM 815 C C . PHE A 1 103 ? -1.937 -6.686 0.488 1.00 95.94 103 PHE A C 1
ATOM 817 O O . PHE A 1 103 ? -2.549 -6.714 -0.585 1.00 95.94 103 PHE A O 1
ATOM 824 N N . LEU A 1 104 ? -0.633 -6.974 0.563 1.00 96.69 104 LEU A N 1
ATOM 825 C CA . LEU A 1 104 ? 0.164 -7.452 -0.563 1.00 96.69 104 LEU A CA 1
ATOM 826 C C . LEU A 1 104 ? -0.096 -8.942 -0.808 1.00 96.69 104 LEU A C 1
ATOM 828 O O . LEU A 1 104 ? 0.022 -9.767 0.090 1.00 96.69 104 LEU A O 1
ATOM 832 N N . THR A 1 105 ? -0.396 -9.293 -2.054 1.00 96.75 105 THR A N 1
ATOM 833 C CA . THR A 1 105 ? -0.654 -10.673 -2.487 1.00 96.75 105 THR A CA 1
ATOM 834 C C . THR A 1 105 ? 0.173 -11.004 -3.727 1.00 96.75 105 THR A C 1
ATOM 836 O O . THR A 1 105 ? 0.552 -10.104 -4.480 1.00 96.75 105 THR A O 1
ATOM 839 N N . TRP A 1 106 ? 0.483 -12.284 -3.936 1.00 96.44 106 TRP A N 1
ATOM 840 C CA . TRP A 1 106 ? 1.223 -12.771 -5.102 1.00 96.44 106 TRP A CA 1
ATOM 841 C C . TRP A 1 106 ? 0.309 -13.605 -6.002 1.00 96.44 106 TRP A C 1
ATOM 843 O O . TRP A 1 106 ? -0.237 -14.612 -5.557 1.00 96.44 106 TRP A O 1
ATOM 853 N N . GLU A 1 107 ? 0.182 -13.221 -7.274 1.00 95.94 107 GLU A N 1
ATOM 854 C CA . GLU A 1 107 ? -0.668 -13.902 -8.265 1.00 95.94 107 GLU A CA 1
ATOM 855 C C . GLU A 1 107 ? 0.134 -14.818 -9.210 1.00 95.94 107 GLU A C 1
ATOM 857 O O . GLU A 1 107 ? -0.246 -15.070 -10.352 1.00 95.94 107 GLU A O 1
ATOM 862 N N . GLY A 1 108 ? 1.301 -15.301 -8.779 1.00 95.25 108 GLY A N 1
ATOM 863 C CA . GLY A 1 108 ? 2.133 -16.228 -9.557 1.00 95.25 108 GLY A CA 1
ATOM 864 C C . GLY A 1 108 ? 3.120 -15.552 -10.511 1.00 95.25 108 GLY A C 1
ATOM 865 O O . GLY A 1 108 ? 4.238 -16.041 -10.650 1.00 95.25 108 GLY A O 1
ATOM 866 N N . ALA A 1 109 ? 2.746 -14.429 -11.131 1.00 95.31 109 ALA A N 1
ATOM 867 C CA . ALA A 1 109 ? 3.621 -13.673 -12.040 1.00 95.31 109 ALA A CA 1
ATOM 868 C C . ALA A 1 109 ? 3.888 -12.228 -11.592 1.00 95.31 109 ALA A C 1
ATOM 870 O O . ALA A 1 109 ? 4.901 -11.638 -11.967 1.00 95.31 109 ALA A O 1
ATOM 871 N N . HIS A 1 110 ? 2.976 -11.647 -10.818 1.00 95.88 110 HIS A N 1
ATOM 872 C CA . HIS A 1 110 ? 3.045 -10.264 -10.370 1.00 95.88 110 HIS A CA 1
ATOM 873 C C . HIS A 1 110 ? 2.365 -10.112 -9.006 1.00 95.88 110 HIS A C 1
ATOM 875 O O . HIS A 1 110 ? 1.650 -11.008 -8.548 1.00 95.88 110 HIS A O 1
ATOM 881 N N . TYR A 1 111 ? 2.598 -8.975 -8.352 1.00 97.88 111 TYR A N 1
ATOM 882 C CA . TYR A 1 111 ? 1.943 -8.656 -7.090 1.00 97.88 111 TYR A CA 1
ATOM 883 C C . TYR A 1 111 ? 0.608 -7.942 -7.308 1.00 97.88 111 TYR A C 1
ATOM 885 O O . TYR A 1 111 ? 0.476 -7.067 -8.167 1.00 97.88 111 TYR A O 1
ATOM 893 N N . ALA A 1 112 ? -0.358 -8.238 -6.449 1.00 97.25 112 ALA A N 1
ATOM 894 C CA . ALA A 1 112 ? -1.649 -7.571 -6.401 1.00 97.25 112 ALA A CA 1
ATOM 895 C C . ALA A 1 112 ? -1.934 -7.023 -4.998 1.00 97.25 112 ALA A C 1
ATOM 897 O O . ALA A 1 112 ? -1.314 -7.413 -4.006 1.00 97.25 112 ALA A O 1
ATOM 898 N N . CYS A 1 113 ? -2.872 -6.081 -4.920 1.00 97.00 113 CYS A N 1
ATOM 899 C CA . CYS A 1 113 ? -3.332 -5.512 -3.659 1.00 97.00 113 CYS A CA 1
ATOM 900 C C . CYS A 1 113 ? -4.765 -5.971 -3.403 1.00 97.00 113 CYS A C 1
ATOM 902 O O . CYS A 1 113 ? -5.655 -5.638 -4.186 1.00 97.00 113 CYS A O 1
ATOM 904 N N . SER A 1 114 ? -5.002 -6.671 -2.295 1.00 96.94 114 SER A N 1
ATOM 905 C CA . SER A 1 114 ? -6.333 -7.193 -1.952 1.00 96.94 114 SER A CA 1
ATOM 906 C C . SER A 1 114 ? -7.378 -6.089 -1.742 1.00 96.94 114 SER A C 1
ATOM 908 O O . SER A 1 114 ? -8.568 -6.305 -1.951 1.00 96.94 114 SER A O 1
ATOM 910 N N . ILE A 1 115 ? -6.938 -4.870 -1.411 1.00 97.00 115 ILE A N 1
ATOM 911 C CA . ILE A 1 115 ? -7.801 -3.698 -1.207 1.00 97.00 115 ILE A CA 1
ATOM 912 C C . ILE A 1 115 ? -7.703 -2.674 -2.345 1.00 97.00 115 ILE A C 1
ATOM 914 O O . ILE A 1 115 ? -8.022 -1.505 -2.135 1.00 97.00 115 ILE A O 1
ATOM 918 N N . TYR A 1 116 ? -7.260 -3.078 -3.547 1.00 96.25 116 TYR A N 1
ATOM 919 C CA . TYR A 1 116 ? -6.878 -2.174 -4.646 1.00 96.25 116 TYR A CA 1
ATOM 920 C C . TYR A 1 116 ? -7.844 -0.996 -4.874 1.00 96.25 116 TYR A C 1
ATOM 922 O O . TYR A 1 116 ? -7.403 0.145 -5.049 1.00 96.25 116 TYR A O 1
ATOM 930 N N . VAL A 1 117 ? -9.153 -1.259 -4.843 1.00 96.25 117 VAL A N 1
ATOM 931 C CA . VAL A 1 117 ? -10.209 -0.262 -5.082 1.00 96.25 117 VAL A CA 1
ATOM 932 C C . VAL A 1 117 ? -10.235 0.830 -4.002 1.00 96.25 117 VAL A C 1
ATOM 934 O O . VAL A 1 117 ? -10.278 2.018 -4.328 1.00 96.25 117 VAL A O 1
ATOM 937 N N . THR A 1 118 ? -10.127 0.456 -2.724 1.00 96.88 118 THR A N 1
ATOM 938 C CA . THR A 1 118 ? -10.199 1.383 -1.576 1.00 96.88 118 THR A CA 1
ATOM 939 C C . THR A 1 118 ? -8.829 1.681 -0.948 1.00 96.88 118 THR A C 1
ATOM 941 O O . THR A 1 118 ? -8.737 2.123 0.196 1.00 96.88 118 THR A O 1
ATOM 944 N N . ARG A 1 119 ? -7.737 1.462 -1.696 1.00 97.31 119 ARG A N 1
ATOM 945 C CA . ARG A 1 119 ? -6.370 1.780 -1.247 1.00 97.31 119 ARG A CA 1
ATOM 946 C C . ARG A 1 119 ? -6.275 3.194 -0.666 1.00 97.31 119 ARG A C 1
ATOM 948 O O . ARG A 1 119 ? -6.950 4.098 -1.174 1.00 97.31 119 ARG A O 1
ATOM 955 N N . PRO A 1 120 ? -5.400 3.398 0.334 1.00 97.75 120 PRO A N 1
ATOM 956 C CA . PRO A 1 120 ? -5.210 4.713 0.911 1.00 97.75 120 PRO A CA 1
ATOM 957 C C . PRO A 1 120 ? -4.698 5.698 -0.140 1.00 97.75 120 PRO A C 1
ATOM 959 O O . PRO A 1 120 ? -4.069 5.317 -1.137 1.00 97.75 120 PRO A O 1
ATOM 962 N N . SER A 1 121 ? -4.967 6.974 0.100 1.00 97.75 121 SER A N 1
ATOM 963 C CA . SER A 1 121 ? -4.615 8.095 -0.771 1.00 97.75 121 SER A CA 1
ATOM 964 C C . SER A 1 121 ? -3.139 8.078 -1.189 1.00 97.75 121 SER A C 1
ATOM 966 O O . SER A 1 121 ? -2.840 8.176 -2.380 1.00 97.75 121 SER A O 1
ATOM 968 N N . VAL A 1 122 ? -2.228 7.827 -0.244 1.00 97.12 122 VAL A N 1
ATOM 969 C CA . VAL A 1 122 ? -0.781 7.717 -0.487 1.00 97.12 122 VAL A CA 1
ATOM 970 C C . VAL A 1 122 ? -0.429 6.638 -1.519 1.00 97.12 122 VAL A C 1
ATOM 972 O O . VAL A 1 122 ? 0.447 6.842 -2.354 1.00 97.12 122 VAL A O 1
ATOM 975 N N . CYS A 1 123 ? -1.144 5.508 -1.529 1.00 97.06 123 CYS A N 1
ATOM 976 C CA . CYS A 1 123 ? -0.938 4.440 -2.507 1.00 97.06 123 CYS A CA 1
ATOM 977 C C . CYS A 1 123 ? -1.635 4.728 -3.841 1.00 97.06 123 CYS A C 1
ATOM 979 O O . CYS A 1 123 ? -1.120 4.351 -4.893 1.00 97.06 123 CYS A O 1
ATOM 981 N N . ARG A 1 124 ? -2.819 5.353 -3.813 1.00 96.25 124 ARG A N 1
ATOM 982 C CA . ARG A 1 124 ? -3.590 5.693 -5.019 1.00 96.25 124 ARG A CA 1
ATOM 983 C C . ARG A 1 124 ? -2.885 6.757 -5.861 1.00 96.25 124 ARG A C 1
ATOM 985 O O . ARG A 1 124 ? -2.905 6.658 -7.082 1.00 96.25 124 ARG A O 1
ATOM 992 N N . ASN A 1 125 ? -2.247 7.719 -5.201 1.00 96.12 125 ASN A N 1
ATOM 993 C CA . ASN A 1 125 ? -1.558 8.841 -5.835 1.00 96.12 125 ASN A CA 1
ATOM 994 C C . ASN A 1 125 ? -0.087 8.534 -6.163 1.00 96.12 125 ASN A C 1
ATOM 996 O O . ASN A 1 125 ? 0.611 9.386 -6.704 1.00 96.12 125 ASN A O 1
ATOM 1000 N N . TYR A 1 126 ? 0.406 7.338 -5.826 1.00 95.62 126 TYR A N 1
ATOM 1001 C CA . TYR A 1 126 ? 1.788 6.958 -6.089 1.00 95.62 126 TYR A CA 1
ATOM 1002 C C . TYR A 1 126 ? 2.011 6.674 -7.580 1.00 95.62 126 TYR A C 1
ATOM 1004 O O . TYR A 1 126 ? 1.550 5.661 -8.115 1.00 95.62 126 TYR A O 1
ATOM 1012 N N . GLU A 1 127 ? 2.755 7.552 -8.249 1.00 95.00 127 GLU A N 1
ATOM 1013 C CA . GLU A 1 127 ? 3.062 7.415 -9.671 1.00 95.00 127 GLU A CA 1
ATOM 1014 C C . GLU A 1 127 ? 4.288 6.508 -9.903 1.00 95.00 127 GLU A C 1
ATOM 1016 O O . GLU A 1 127 ? 5.316 6.658 -9.230 1.00 95.00 127 GLU A O 1
ATOM 1021 N N . PRO A 1 128 ? 4.244 5.565 -10.861 1.00 95.62 128 PRO A N 1
ATOM 1022 C CA . PRO A 1 128 ? 5.399 4.735 -11.190 1.00 95.62 128 PRO A CA 1
ATOM 1023 C C . PRO A 1 128 ? 6.612 5.574 -11.616 1.00 95.62 128 PRO A C 1
ATOM 1025 O O . PRO A 1 128 ? 6.526 6.382 -12.533 1.00 95.62 128 PRO A O 1
ATOM 1028 N N . GLY A 1 129 ? 7.762 5.348 -10.976 1.00 94.50 129 GLY A N 1
ATOM 1029 C CA . GLY A 1 129 ? 9.002 6.080 -11.259 1.00 94.50 129 GLY A CA 1
ATOM 1030 C C . GLY A 1 129 ? 9.115 7.448 -10.578 1.00 94.50 129 GLY A C 1
ATOM 1031 O O . GLY A 1 129 ? 10.086 8.148 -10.836 1.00 94.50 129 GLY A O 1
ATOM 1032 N N . SER A 1 130 ? 8.175 7.817 -9.699 1.00 93.50 130 SER A N 1
ATOM 1033 C CA . SER A 1 130 ? 8.186 9.103 -8.978 1.00 93.50 130 SER A CA 1
ATOM 1034 C C . SER A 1 130 ? 9.199 9.195 -7.832 1.00 93.50 130 SER A C 1
ATOM 1036 O O . SER A 1 130 ? 9.590 10.295 -7.450 1.00 93.50 130 SER A O 1
ATOM 1038 N N . SER A 1 131 ? 9.643 8.066 -7.272 1.00 94.31 131 SER A N 1
ATOM 1039 C CA . SER A 1 131 ? 10.595 8.034 -6.155 1.00 94.31 131 SER A CA 1
ATOM 1040 C C . SER A 1 131 ? 11.569 6.866 -6.253 1.00 94.31 131 SER A C 1
ATOM 1042 O O . SER A 1 131 ? 11.271 5.874 -6.915 1.00 94.31 131 SER A O 1
ATOM 1044 N N . GLU A 1 132 ? 12.694 6.949 -5.535 1.00 95.19 132 GLU A N 1
ATOM 1045 C CA . GLU A 1 132 ? 13.747 5.914 -5.488 1.00 95.19 132 GLU A CA 1
ATOM 1046 C C . GLU A 1 132 ? 13.250 4.533 -5.021 1.00 95.19 132 GLU A C 1
ATOM 1048 O O . GLU A 1 132 ? 13.894 3.524 -5.287 1.00 95.19 132 GLU A O 1
ATOM 1053 N N . ILE A 1 133 ? 12.074 4.468 -4.387 1.00 95.06 133 ILE A N 1
ATOM 1054 C CA . ILE A 1 133 ? 11.409 3.210 -4.019 1.00 95.06 133 ILE A CA 1
ATOM 1055 C C . ILE A 1 133 ? 10.965 2.433 -5.270 1.00 95.06 133 ILE A C 1
ATOM 1057 O O . ILE A 1 133 ? 10.919 1.204 -5.263 1.00 95.06 133 ILE A O 1
ATOM 1061 N N . CYS A 1 134 ? 10.607 3.120 -6.358 1.00 96.44 134 CYS A N 1
ATOM 1062 C CA . CYS A 1 134 ? 10.168 2.461 -7.578 1.00 96.44 134 CYS A CA 1
ATOM 1063 C C . CYS A 1 134 ? 11.378 1.970 -8.389 1.00 96.44 134 CYS A C 1
ATOM 1065 O O . CYS A 1 134 ? 12.203 2.791 -8.787 1.00 96.44 134 CYS A O 1
ATOM 1067 N N . PRO A 1 135 ? 11.426 0.693 -8.812 1.00 95.69 135 PRO A N 1
ATOM 1068 C CA . PRO A 1 135 ? 12.485 0.195 -9.700 1.00 95.69 135 PRO A CA 1
ATOM 1069 C C . PRO A 1 135 ? 12.542 0.880 -11.076 1.00 95.69 135 PRO A C 1
ATOM 1071 O O . PRO A 1 135 ? 13.466 0.654 -11.850 1.00 95.69 135 PRO A O 1
ATOM 1074 N N . GLN A 1 136 ? 11.517 1.664 -11.424 1.00 95.44 136 GLN A N 1
ATOM 1075 C CA . GLN A 1 136 ? 11.450 2.431 -12.671 1.00 95.44 136 GLN A CA 1
ATOM 1076 C C . GLN A 1 136 ? 11.950 3.873 -12.509 1.00 95.44 136 GLN A C 1
ATOM 1078 O O . GLN A 1 136 ? 11.929 4.627 -13.481 1.00 95.44 136 GLN A O 1
ATOM 1083 N N . PHE A 1 137 ? 12.381 4.265 -11.306 1.00 94.94 137 PHE A N 1
ATOM 1084 C CA . PHE A 1 137 ? 12.965 5.574 -11.048 1.00 94.94 137 PHE A CA 1
ATOM 1085 C C . PHE A 1 137 ? 14.284 5.736 -11.800 1.00 94.94 137 PHE A C 1
ATOM 1087 O O . PHE A 1 137 ? 15.145 4.855 -11.787 1.00 94.94 137 PHE A O 1
ATOM 1094 N N . LYS A 1 138 ? 14.452 6.888 -12.450 1.00 92.06 138 LYS A N 1
ATOM 1095 C CA . LYS A 1 138 ? 15.690 7.271 -13.127 1.00 92.06 138 LYS A CA 1
ATOM 1096 C C . LYS A 1 138 ? 16.187 8.565 -12.508 1.00 92.06 138 LYS A C 1
ATOM 1098 O O . LYS A 1 138 ? 15.520 9.591 -12.609 1.00 92.06 138 LYS A O 1
ATOM 1103 N N . ARG A 1 139 ? 17.368 8.522 -11.889 1.00 87.62 139 ARG A N 1
ATOM 1104 C CA . ARG A 1 139 ? 18.041 9.732 -11.416 1.00 87.62 139 ARG A CA 1
ATOM 1105 C C . ARG A 1 139 ? 18.458 10.532 -12.648 1.00 87.62 139 ARG A C 1
ATOM 1107 O O . ARG A 1 139 ? 19.266 10.060 -13.439 1.00 87.62 139 ARG A O 1
ATOM 1114 N N . THR A 1 140 ? 17.888 11.715 -12.840 1.00 82.06 140 THR A N 1
ATOM 1115 C CA . THR A 1 140 ? 18.425 12.662 -13.819 1.00 82.06 140 THR A CA 1
ATOM 1116 C C . THR A 1 140 ? 19.727 13.205 -13.254 1.00 82.06 140 THR A C 1
ATOM 1118 O O . THR A 1 140 ? 19.707 13.919 -12.249 1.00 82.06 140 THR A O 1
ATOM 1121 N N . GLU A 1 141 ? 20.850 12.824 -13.855 1.00 72.12 141 GLU A N 1
ATOM 1122 C CA . GLU A 1 141 ? 22.134 13.471 -13.598 1.00 72.12 141 GLU A CA 1
ATOM 1123 C C . GLU A 1 141 ? 21.985 14.962 -13.946 1.00 72.12 141 GLU A C 1
ATOM 1125 O O . GLU A 1 141 ? 21.475 15.304 -15.016 1.00 72.12 141 GLU A O 1
ATOM 1130 N N . LYS A 1 142 ? 22.320 15.834 -12.991 1.00 49.03 142 LYS A N 1
ATOM 1131 C CA . LYS A 1 142 ? 22.382 17.288 -13.174 1.00 49.03 142 LYS A CA 1
ATOM 1132 C C . LYS A 1 142 ? 23.825 17.711 -13.372 1.00 49.03 142 LYS A C 1
ATOM 1134 O O . LYS A 1 142 ? 24.682 17.134 -12.667 1.00 49.03 142 LYS A O 1
#

Secondary structure (DSSP, 8-state):
-----------------------------------TT--PPP----HHHHTTGGGG--HHHHHHHHHTT-HHHHHHHHHH-EEEETTEEEETTT-PBP-S-TTEEE-SSSEEETTGGG--HHHHS--TTSSTTSTT------

InterPro domains:
  IPR005358 Putative zinc- or iron-chelating domain containing protein [PF03692] (42-127)

Radius of gyration: 29.17 Å; Cα contacts (8 Å, |Δi|>4): 121; chains: 1; bounding box: 79×53×64 Å

Mean predicted aligned error: 13.46 Å

Foldseek 3Di:
DDDDDDDDDDDDDDDDPDDDDDDPPPPPPPPPPPPPPPQDDDPLACLCQQQVLLVPFDPVLVVVCVVVVVVVVVVCNVQQCWDDDPSFIARPPPGHGDRGHPQWDDPPRHIDGVCVPSRGPSVVPDGAQPDPSHPNPDDDDD

Organism: Syntrophus aciditrophicus (strain SB) (NCBI:txid56780)

pLDDT: mean 79.96, std 23.07, range [33.28, 98.12]

Sequence (142 aa):
MIPGVFQNQRHRVFGMKFFMVSSCLRISAKEITVDSNQRITCKQCGTCCLAHISAYASGEDIERWNREGRDDILHIIEHEHAMWVGDHLVSSLDGHYLHGCPFLTWEGAHYACSIYVTRPSVCRNYEPGSSEICPQFKRTEK

Solvent-accessible surface area (backbone atoms only — not comparable to full-atom values): 9489 Å² total; per-residue (Å²): 142,82,86,86,80,88,88,88,81,87,82,89,79,82,90,75,89,77,77,87,76,91,70,88,74,80,74,75,78,72,80,78,79,74,74,88,75,72,82,59,75,74,79,41,76,47,50,53,38,52,67,37,50,66,78,61,48,45,72,69,41,54,53,48,35,61,75,71,66,38,56,79,58,50,52,50,60,61,71,47,38,72,38,78,58,88,95,42,45,22,24,70,87,80,63,49,77,56,81,42,38,90,50,63,41,79,73,90,84,44,39,46,52,81,50,61,92,76,48,33,62,61,58,68,70,58,56,56,35,74,43,88,66,32,93,66,37,72,86,79,87,128